Protein AF-A0A6I6WUD6-F1 (afdb_monomer)

Solvent-accessible surface area (backbone atoms only — not comparable to full-atom values): 6362 Å² total; per-residue (Å²): 134,77,87,55,80,60,67,68,72,32,74,69,41,49,51,52,50,51,50,49,50,53,52,49,49,54,50,52,51,53,53,48,51,52,50,51,52,51,52,51,50,28,53,52,38,40,52,49,37,55,52,49,34,56,78,68,68,38,72,66,55,70,67,57,49,50,55,51,70,70,54,76,54,50,69,59,42,48,52,34,41,60,32,54,77,73,40,82,44,59,63,53,35,61,60,90,67,87,69,76,76,80,83,74,75,81,84,127

Radius of gyration: 25.43 Å; Cα contacts (8 Å, |Δi|>4): 54; chains: 1; bounding box: 66×25×71 Å

Structure (mmCIF, N/CA/C/O backbone):
data_AF-A0A6I6WUD6-F1
#
_entry.id   AF-A0A6I6WUD6-F1
#
loop_
_atom_site.group_PDB
_atom_site.id
_atom_site.type_symbol
_atom_site.label_atom_id
_atom_site.label_alt_id
_atom_site.label_comp_id
_atom_site.label_asym_id
_atom_site.label_entity_id
_atom_site.label_seq_id
_atom_site.pdbx_PDB_ins_code
_atom_site.Cartn_x
_atom_site.Cartn_y
_atom_site.Cartn_z
_atom_site.occupancy
_atom_site.B_iso_or_equiv
_atom_site.auth_seq_id
_atom_site.auth_comp_id
_atom_site.auth_asym_id
_atom_site.auth_atom_id
_atom_site.pdbx_PDB_model_num
ATOM 1 N N . MET A 1 1 ? 51.509 6.221 -39.510 1.00 43.59 1 MET A N 1
ATOM 2 C CA . MET A 1 1 ? 50.225 6.449 -40.205 1.00 43.59 1 MET A CA 1
ATOM 3 C C . MET A 1 1 ? 49.118 6.022 -39.250 1.00 43.59 1 MET A C 1
ATOM 5 O O . MET A 1 1 ? 48.812 4.842 -39.176 1.00 43.59 1 MET A O 1
ATOM 9 N N . ALA A 1 2 ? 48.643 6.934 -38.399 1.00 49.09 2 ALA A N 1
ATOM 10 C CA . ALA A 1 2 ? 47.583 6.616 -37.442 1.00 49.09 2 ALA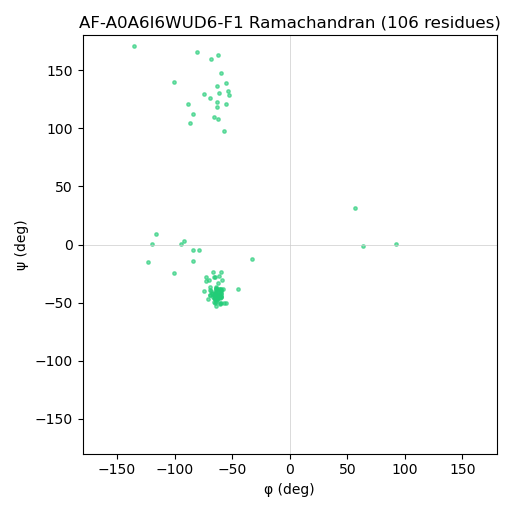 A CA 1
ATOM 11 C C . ALA A 1 2 ? 46.255 6.518 -38.211 1.00 49.09 2 ALA A C 1
ATOM 13 O O . ALA A 1 2 ? 45.976 7.437 -38.987 1.00 49.09 2 ALA A O 1
ATOM 14 N N . PRO A 1 3 ? 45.452 5.449 -38.059 1.00 51.06 3 PRO A N 1
ATOM 15 C CA . PRO A 1 3 ? 44.128 5.412 -38.658 1.00 51.06 3 PRO A CA 1
ATOM 16 C C . PRO A 1 3 ? 43.320 6.547 -38.030 1.00 51.06 3 PRO A C 1
ATOM 18 O O . PRO A 1 3 ? 43.017 6.543 -36.838 1.00 51.06 3 PRO A O 1
ATOM 21 N N . GLY A 1 4 ? 43.089 7.583 -38.833 1.00 50.56 4 GLY A N 1
ATOM 22 C CA . GLY A 1 4 ? 42.444 8.806 -38.399 1.00 50.56 4 GLY A CA 1
ATOM 23 C C . GLY A 1 4 ? 41.019 8.553 -37.921 1.00 50.56 4 GLY A C 1
ATOM 24 O O . GLY A 1 4 ? 40.390 7.548 -38.251 1.00 50.56 4 GLY A O 1
ATOM 25 N N . LEU A 1 5 ? 40.516 9.546 -37.193 1.00 53.69 5 LEU A N 1
ATOM 26 C CA . LEU A 1 5 ? 39.163 9.784 -36.671 1.00 53.69 5 LEU A CA 1
ATOM 27 C C . LEU A 1 5 ? 37.958 9.284 -37.517 1.00 53.69 5 LEU A C 1
ATOM 29 O O . LEU A 1 5 ? 36.832 9.255 -37.027 1.00 53.69 5 LEU A O 1
ATOM 33 N N . PHE A 1 6 ? 38.170 8.894 -38.775 1.00 47.94 6 PHE A N 1
ATOM 34 C CA . PHE A 1 6 ? 37.187 8.347 -39.710 1.00 47.94 6 PHE A CA 1
ATOM 35 C C . PHE A 1 6 ? 36.742 6.913 -39.391 1.00 47.94 6 PHE A C 1
ATOM 37 O O . PHE A 1 6 ? 35.585 6.588 -39.647 1.00 47.94 6 PHE A O 1
ATOM 44 N N . ALA A 1 7 ? 37.577 6.081 -38.753 1.00 52.38 7 ALA A N 1
ATOM 45 C CA . ALA A 1 7 ? 37.147 4.748 -38.297 1.00 52.38 7 ALA A CA 1
ATOM 46 C C . ALA A 1 7 ? 35.998 4.832 -37.268 1.00 52.38 7 ALA A C 1
ATOM 48 O O . ALA A 1 7 ? 35.142 3.955 -37.195 1.00 52.38 7 ALA A O 1
ATOM 49 N N . PHE A 1 8 ? 35.929 5.946 -36.531 1.00 49.84 8 PHE A N 1
ATOM 50 C CA . PHE A 1 8 ? 34.894 6.227 -35.538 1.00 49.84 8 PHE A CA 1
ATOM 51 C C . PHE A 1 8 ? 33.609 6.828 -36.145 1.00 49.84 8 PHE A C 1
ATOM 53 O O . PHE A 1 8 ? 32.631 7.031 -35.433 1.00 49.84 8 PHE A O 1
ATOM 60 N N . ARG A 1 9 ? 33.562 7.125 -37.451 1.00 55.66 9 ARG A N 1
ATOM 61 C CA . ARG A 1 9 ? 32.346 7.569 -38.174 1.00 55.66 9 ARG A CA 1
ATOM 62 C C . ARG A 1 9 ? 31.909 6.579 -39.262 1.00 55.66 9 ARG A C 1
ATOM 64 O O . ARG A 1 9 ? 31.031 6.907 -40.046 1.00 55.66 9 ARG A O 1
ATOM 71 N N . GLY A 1 10 ? 32.524 5.397 -39.321 1.00 62.03 10 GLY A N 1
ATOM 72 C CA . GLY A 1 10 ? 32.109 4.319 -40.217 1.00 62.03 10 GLY A CA 1
ATOM 73 C C . GLY A 1 10 ? 30.916 3.532 -39.669 1.00 62.03 10 GLY A C 1
ATOM 74 O O . GLY A 1 10 ? 30.624 3.587 -38.474 1.00 62.03 10 GLY A O 1
ATOM 75 N N . PHE A 1 11 ? 30.285 2.742 -40.539 1.00 65.62 11 PHE A N 1
ATOM 76 C CA . PHE A 1 11 ? 29.123 1.889 -40.248 1.00 65.62 11 PHE A CA 1
ATOM 77 C C . PHE A 1 11 ? 29.237 1.089 -38.935 1.00 65.62 11 PHE A C 1
ATOM 79 O O . PHE A 1 11 ? 28.275 0.986 -38.182 1.00 65.62 11 PHE A O 1
ATOM 86 N N . VAL A 1 12 ? 30.431 0.581 -38.606 1.00 72.50 12 VAL A N 1
ATOM 87 C CA . VAL A 1 12 ? 30.686 -0.153 -37.352 1.00 72.50 12 VAL A CA 1
ATOM 88 C C . VAL A 1 12 ? 30.500 0.742 -36.122 1.00 72.50 12 VAL A C 1
ATOM 90 O O . VAL A 1 12 ? 29.833 0.355 -35.166 1.00 72.50 12 VAL A O 1
ATOM 93 N N . ALA A 1 13 ? 31.045 1.960 -36.146 1.00 74.19 13 ALA A N 1
ATOM 94 C CA . ALA A 1 13 ? 30.910 2.909 -35.045 1.00 74.19 13 ALA A CA 1
ATOM 95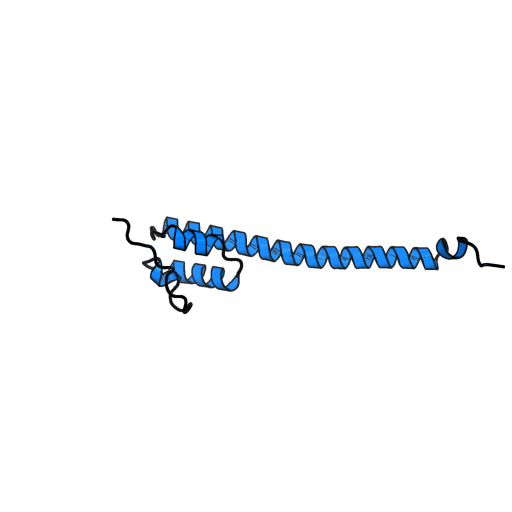 C C . ALA A 1 13 ? 29.476 3.453 -34.915 1.00 74.19 13 ALA A C 1
ATOM 97 O O . ALA A 1 13 ? 29.036 3.764 -33.811 1.00 74.19 13 ALA A O 1
ATOM 98 N N . GLU A 1 14 ? 28.740 3.551 -36.022 1.00 75.19 14 GLU A N 1
ATOM 99 C CA . GLU A 1 14 ? 27.321 3.919 -36.029 1.00 75.19 14 GLU A CA 1
ATOM 100 C C . GLU A 1 14 ? 26.443 2.799 -35.453 1.00 75.19 14 GLU A C 1
ATOM 102 O O . GLU A 1 14 ? 25.689 3.042 -34.511 1.00 75.19 14 GLU A O 1
ATOM 107 N N . GLY A 1 15 ? 26.655 1.548 -35.876 1.00 78.06 15 GLY A N 1
ATOM 108 C CA . GLY A 1 15 ? 25.974 0.380 -35.313 1.00 78.06 15 GLY A CA 1
ATOM 109 C C . GLY A 1 15 ? 26.203 0.209 -33.806 1.00 78.06 15 GLY A C 1
ATOM 110 O O . GLY A 1 15 ? 25.267 -0.102 -33.071 1.00 78.06 15 GLY A O 1
ATOM 111 N N . LEU A 1 16 ? 27.414 0.489 -33.310 1.00 81.56 16 LEU A N 1
ATOM 112 C CA . LEU A 1 16 ? 27.722 0.498 -31.872 1.00 81.56 16 LEU A CA 1
ATOM 113 C C . LEU A 1 16 ? 26.952 1.587 -31.103 1.00 81.56 16 LEU A C 1
ATOM 115 O O . LEU A 1 16 ? 26.485 1.339 -29.990 1.00 81.56 16 LEU A O 1
ATOM 119 N N . ARG A 1 17 ? 26.776 2.783 -31.681 1.00 82.31 17 ARG A N 1
ATOM 120 C CA . ARG A 1 17 ? 25.968 3.852 -31.063 1.00 82.31 17 ARG A CA 1
ATOM 12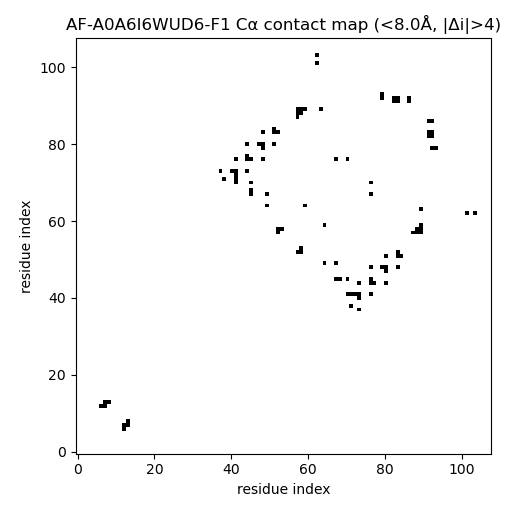1 C C . ARG A 1 17 ? 24.493 3.490 -31.031 1.00 82.31 17 ARG A C 1
ATOM 123 O O . ARG A 1 17 ? 23.823 3.791 -30.047 1.00 82.31 17 ARG A O 1
ATOM 130 N N . ASP A 1 18 ? 23.989 2.872 -32.088 1.00 84.94 18 ASP A N 1
ATOM 131 C CA . ASP A 1 18 ? 22.585 2.481 -32.199 1.00 84.94 18 ASP A CA 1
ATOM 132 C C . ASP A 1 18 ? 22.255 1.353 -31.221 1.00 84.94 18 ASP A C 1
ATOM 134 O O . ASP A 1 18 ? 21.272 1.442 -30.482 1.00 84.94 18 ASP A O 1
ATOM 138 N N . GLN A 1 19 ? 23.141 0.359 -31.113 1.00 81.94 19 GLN A N 1
ATOM 139 C CA . GLN A 1 19 ? 23.062 -0.675 -30.081 1.00 81.94 19 GLN A CA 1
ATOM 140 C C . GLN A 1 19 ? 23.126 -0.073 -28.675 1.00 81.94 19 GLN A C 1
ATOM 142 O O . GLN A 1 19 ? 22.309 -0.427 -27.828 1.00 81.94 19 GLN A O 1
ATOM 147 N N . GLY A 1 20 ? 24.039 0.871 -28.428 1.00 89.69 20 GLY A N 1
ATOM 148 C CA . GLY A 1 20 ? 24.135 1.569 -27.145 1.00 89.69 20 GLY A CA 1
ATOM 149 C C . GLY A 1 20 ? 22.851 2.320 -26.780 1.00 89.69 20 GLY A C 1
ATOM 150 O O . GLY A 1 20 ? 22.368 2.197 -25.655 1.00 89.69 20 GLY A O 1
ATOM 151 N N . ARG A 1 21 ? 22.243 3.036 -27.738 1.00 89.81 21 ARG A N 1
ATOM 152 C CA . ARG A 1 21 ? 20.953 3.715 -27.533 1.00 89.81 21 ARG A CA 1
ATOM 153 C C . ARG A 1 21 ? 19.834 2.721 -27.256 1.00 89.81 21 ARG A C 1
ATOM 155 O O . ARG A 1 21 ? 19.101 2.919 -26.296 1.00 89.81 21 ARG A O 1
ATOM 162 N N . SER A 1 22 ? 19.734 1.644 -28.036 1.00 88.38 22 SER A N 1
ATOM 163 C CA . SER A 1 22 ? 18.706 0.614 -27.847 1.00 88.38 22 SER A CA 1
ATOM 164 C C . SER A 1 22 ? 18.823 -0.074 -26.487 1.00 88.38 22 SER A C 1
ATOM 166 O O . SER A 1 22 ? 17.814 -0.279 -25.817 1.00 88.38 22 SER A O 1
ATOM 168 N N . GLN A 1 23 ? 20.041 -0.413 -26.058 1.00 89.56 23 GLN A N 1
ATOM 169 C CA . GLN A 1 23 ? 20.280 -1.017 -24.747 1.00 89.56 23 GLN A CA 1
ATOM 170 C C . GLN A 1 23 ? 19.978 -0.034 -23.613 1.00 89.56 23 GLN A C 1
ATOM 172 O O . GLN A 1 23 ? 19.368 -0.424 -22.620 1.00 89.56 23 GLN A O 1
ATOM 177 N N . GLY A 1 24 ? 20.368 1.236 -23.759 1.00 92.12 24 GLY A N 1
ATOM 178 C CA . GLY A 1 24 ? 20.042 2.286 -22.795 1.00 92.12 24 GLY A CA 1
ATOM 179 C C . GLY A 1 24 ? 18.534 2.496 -22.655 1.00 92.12 24 GLY A C 1
ATOM 180 O O . GLY A 1 24 ? 18.027 2.552 -21.539 1.00 92.12 24 GLY A O 1
ATOM 181 N N . TRP A 1 25 ? 17.808 2.523 -23.776 1.00 92.06 25 TRP A N 1
ATOM 182 C CA . TRP A 1 25 ? 16.348 2.632 -23.793 1.00 92.06 25 TRP A CA 1
ATOM 183 C C . TRP A 1 25 ? 15.677 1.430 -23.128 1.00 92.06 25 TRP A C 1
ATOM 185 O O . TRP A 1 25 ? 14.807 1.609 -22.284 1.00 92.06 25 TRP A O 1
ATOM 195 N N . ALA A 1 26 ? 16.112 0.209 -23.456 1.00 91.88 26 ALA A N 1
ATOM 196 C CA . ALA A 1 26 ? 15.559 -1.009 -22.870 1.00 91.88 26 ALA A CA 1
ATOM 197 C C . ALA A 1 26 ? 15.769 -1.066 -21.349 1.00 91.88 26 ALA A C 1
ATOM 199 O O . ALA A 1 26 ? 14.837 -1.392 -20.610 1.00 91.88 26 ALA A O 1
ATOM 200 N N . LYS A 1 27 ? 16.970 -0.710 -20.872 1.00 91.31 27 LYS A N 1
ATOM 201 C CA . LYS A 1 27 ? 17.275 -0.642 -19.436 1.00 91.31 27 LYS A CA 1
ATOM 202 C C . LYS A 1 27 ? 16.441 0.429 -18.740 1.00 91.31 27 LYS A C 1
ATOM 204 O O . LYS A 1 27 ? 15.714 0.100 -17.811 1.00 91.31 27 LYS A O 1
ATOM 209 N N . GLY A 1 28 ? 16.464 1.664 -19.245 1.00 93.25 28 GLY A N 1
ATOM 210 C CA . GLY A 1 28 ? 15.719 2.776 -18.651 1.00 93.25 28 GLY A CA 1
ATOM 211 C C . GLY A 1 28 ? 14.207 2.543 -18.637 1.00 93.25 28 GLY A C 1
ATOM 212 O O . GLY A 1 28 ? 13.549 2.842 -17.646 1.00 93.25 28 GLY A O 1
ATOM 213 N N . TRP A 1 29 ? 13.659 1.941 -19.697 1.00 93.50 29 TRP A N 1
ATOM 214 C CA . TRP A 1 29 ? 12.254 1.540 -19.741 1.00 93.50 29 TRP A CA 1
ATOM 215 C C . TRP A 1 29 ? 11.934 0.491 -18.676 1.00 93.50 29 TRP A C 1
ATOM 217 O O . TRP A 1 29 ? 10.965 0.640 -17.941 1.00 93.50 29 TRP A O 1
ATOM 227 N N . THR A 1 30 ? 12.752 -0.558 -18.566 1.00 93.88 30 THR A N 1
ATOM 228 C CA . THR A 1 30 ? 12.517 -1.652 -17.610 1.00 93.88 30 THR A CA 1
ATOM 229 C C . THR A 1 30 ? 12.622 -1.167 -16.165 1.00 93.88 30 THR A C 1
ATOM 231 O O . THR A 1 30 ? 11.744 -1.456 -15.352 1.00 93.88 30 THR A O 1
ATOM 234 N N . GLU A 1 31 ? 13.671 -0.409 -15.846 1.00 92.62 31 GLU A N 1
ATOM 235 C CA . GLU A 1 31 ? 13.905 0.152 -14.513 1.00 92.62 31 GLU A CA 1
ATOM 236 C C . GLU A 1 31 ? 12.807 1.154 -14.141 1.00 92.62 31 GLU A C 1
ATOM 238 O O . GLU A 1 31 ? 12.176 1.014 -13.094 1.00 92.62 31 GLU A O 1
ATOM 243 N N . GLY A 1 32 ? 12.505 2.103 -15.035 1.00 94.25 32 GLY A N 1
ATOM 244 C CA . GLY A 1 32 ? 11.473 3.115 -14.811 1.00 94.25 32 GLY A CA 1
ATOM 245 C C . GLY A 1 32 ? 10.070 2.522 -14.685 1.00 94.25 32 GLY A C 1
ATOM 246 O O . GLY A 1 32 ? 9.306 2.928 -13.811 1.00 94.25 32 GLY A O 1
ATOM 247 N N . TRP A 1 33 ? 9.735 1.523 -15.505 1.00 94.12 33 TRP A N 1
ATOM 248 C CA . TRP A 1 33 ? 8.452 0.827 -15.415 1.00 94.12 33 TRP A CA 1
ATOM 249 C C . TRP A 1 33 ? 8.318 0.050 -14.105 1.00 94.12 33 TRP A C 1
ATOM 251 O O . TRP A 1 33 ? 7.274 0.104 -13.458 1.00 94.12 33 TRP A O 1
ATOM 261 N N . THR A 1 34 ? 9.375 -0.653 -13.692 1.00 93.25 34 THR A N 1
ATOM 262 C CA . THR A 1 34 ? 9.367 -1.444 -12.454 1.00 93.25 34 THR A CA 1
ATOM 263 C C . THR A 1 34 ? 9.231 -0.549 -11.227 1.00 93.25 34 THR A C 1
ATOM 265 O O . THR A 1 34 ? 8.398 -0.829 -10.362 1.00 93.25 34 THR A O 1
ATOM 268 N N . GLU A 1 35 ? 10.003 0.538 -11.161 1.00 92.44 35 GLU A N 1
ATOM 269 C CA . GLU A 1 35 ? 9.936 1.475 -10.040 1.00 92.44 35 GLU A CA 1
ATOM 270 C C . GLU A 1 35 ? 8.586 2.193 -10.002 1.00 92.44 35 GLU A C 1
ATOM 272 O O . GLU A 1 35 ? 7.901 2.149 -8.981 1.00 92.44 35 GLU A O 1
ATOM 277 N N . GLY A 1 36 ? 8.135 2.745 -11.134 1.00 94.75 36 GLY A N 1
ATOM 278 C CA . GLY A 1 36 ? 6.846 3.433 -11.215 1.00 94.75 36 GLY A CA 1
ATOM 279 C C . GLY A 1 36 ? 5.664 2.524 -10.871 1.00 94.75 36 GLY A C 1
ATOM 280 O O . GLY A 1 36 ? 4.738 2.936 -10.172 1.00 94.75 36 GLY A O 1
ATOM 281 N N . TRP A 1 37 ? 5.708 1.254 -11.287 1.00 93.81 37 TRP A N 1
ATOM 282 C CA . TRP A 1 37 ? 4.698 0.267 -10.906 1.00 93.81 37 TRP A CA 1
ATOM 283 C C . TRP A 1 37 ? 4.707 -0.017 -9.401 1.00 93.81 37 TRP A C 1
ATOM 285 O O . TRP A 1 37 ? 3.648 -0.109 -8.773 1.00 93.81 37 TRP A O 1
ATOM 295 N N . ARG A 1 38 ? 5.896 -0.150 -8.802 1.00 93.50 38 ARG A N 1
ATOM 296 C CA . ARG A 1 38 ? 6.050 -0.393 -7.365 1.00 93.50 38 ARG A CA 1
ATOM 297 C C . ARG A 1 38 ? 5.541 0.788 -6.543 1.00 93.50 38 ARG A C 1
ATOM 299 O O . ARG A 1 38 ? 4.724 0.579 -5.645 1.00 93.50 38 ARG A O 1
ATOM 306 N N . GLU A 1 39 ? 5.980 2.001 -6.863 1.00 94.00 39 GLU A N 1
ATOM 307 C CA . GLU A 1 39 ? 5.549 3.231 -6.193 1.00 94.00 39 GLU A CA 1
ATOM 308 C C . GLU A 1 39 ? 4.040 3.441 -6.331 1.00 94.00 39 GLU A C 1
ATOM 310 O O . GLU A 1 39 ? 3.356 3.665 -5.330 1.00 94.00 39 GLU A O 1
ATOM 315 N N . GLY A 1 40 ? 3.498 3.271 -7.541 1.00 96.25 40 GLY A N 1
ATOM 316 C CA . GLY A 1 40 ? 2.063 3.377 -7.793 1.00 96.25 40 GLY A CA 1
ATOM 317 C C . GLY A 1 40 ? 1.252 2.366 -6.981 1.00 96.25 40 GLY A C 1
ATOM 318 O O . GLY A 1 40 ? 0.215 2.710 -6.412 1.00 96.25 40 GLY A O 1
ATOM 319 N N . ARG A 1 41 ? 1.748 1.130 -6.853 1.00 95.75 41 ARG A N 1
ATOM 320 C CA . ARG A 1 41 ? 1.092 0.090 -6.052 1.00 95.75 41 ARG A CA 1
ATOM 321 C C . ARG A 1 41 ? 1.122 0.400 -4.557 1.00 95.75 41 ARG A C 1
ATOM 323 O O . ARG A 1 41 ? 0.108 0.209 -3.890 1.00 95.75 41 ARG A O 1
ATOM 330 N N . VAL A 1 42 ? 2.250 0.878 -4.034 1.00 97.06 42 VAL A N 1
ATOM 331 C CA . VAL A 1 42 ? 2.365 1.318 -2.634 1.00 97.06 42 VAL A CA 1
ATOM 332 C C . VAL A 1 42 ? 1.399 2.468 -2.365 1.00 97.06 42 VAL A C 1
ATOM 334 O O . VAL A 1 42 ? 0.584 2.371 -1.452 1.00 97.06 42 VAL A O 1
ATOM 337 N N . TYR A 1 43 ? 1.427 3.509 -3.200 1.00 96.44 43 TYR A N 1
ATOM 338 C CA . TYR A 1 43 ? 0.539 4.663 -3.081 1.00 96.44 43 TYR A CA 1
ATOM 339 C C . TYR A 1 43 ? -0.938 4.247 -3.073 1.00 96.44 43 TYR A C 1
ATOM 341 O O . TYR A 1 43 ? -1.688 4.617 -2.166 1.00 96.44 43 TYR A O 1
ATOM 349 N N . ALA A 1 44 ? -1.348 3.423 -4.042 1.00 96.81 44 ALA A N 1
ATOM 350 C CA . ALA A 1 44 ? -2.725 2.959 -4.160 1.00 96.81 44 ALA A CA 1
ATOM 351 C C . ALA A 1 44 ? -3.176 2.155 -2.931 1.00 96.81 44 ALA A C 1
ATOM 353 O O . ALA A 1 44 ? -4.267 2.399 -2.413 1.00 96.81 44 ALA A O 1
ATOM 354 N N . LEU A 1 45 ? -2.347 1.228 -2.437 1.00 96.69 45 LEU A N 1
ATOM 355 C CA . LEU A 1 45 ? -2.675 0.417 -1.261 1.00 96.69 45 LEU A CA 1
ATOM 356 C C . LEU A 1 45 ? -2.748 1.261 0.013 1.00 96.69 45 LEU A C 1
ATOM 358 O O . LEU A 1 45 ? -3.714 1.135 0.759 1.00 96.69 45 LEU A O 1
ATOM 362 N N . THR A 1 46 ? -1.788 2.161 0.239 1.00 97.69 46 THR A N 1
ATOM 363 C CA . THR A 1 46 ? -1.791 3.077 1.389 1.00 97.69 46 THR A CA 1
ATOM 364 C C . THR A 1 46 ? -3.065 3.921 1.420 1.00 97.69 46 THR A C 1
ATOM 366 O O . THR A 1 46 ? -3.760 3.956 2.437 1.00 97.69 46 THR A O 1
ATOM 369 N N . HIS A 1 47 ? -3.417 4.565 0.303 1.00 96.94 47 HIS A N 1
ATOM 370 C CA . HIS A 1 47 ? -4.627 5.387 0.227 1.00 96.94 47 HIS A CA 1
ATOM 371 C C . HIS A 1 47 ? -5.907 4.562 0.382 1.00 96.94 47 HIS A C 1
ATOM 373 O O . HIS A 1 47 ? -6.820 4.980 1.097 1.00 96.94 47 HIS A O 1
ATOM 379 N N . THR A 1 48 ? -5.970 3.384 -0.243 1.00 96.62 48 THR A N 1
ATOM 380 C CA . THR A 1 48 ? -7.123 2.479 -0.132 1.00 96.62 48 THR A CA 1
ATOM 381 C C . THR A 1 48 ? -7.320 2.018 1.307 1.00 96.62 48 THR A C 1
ATOM 383 O O . THR A 1 48 ? -8.436 2.081 1.818 1.00 96.62 48 THR A O 1
ATOM 386 N N . LEU A 1 49 ? -6.245 1.613 1.984 1.00 96.50 49 LEU A N 1
ATOM 387 C CA . LEU A 1 49 ? -6.285 1.181 3.374 1.00 96.50 49 LEU A CA 1
ATOM 388 C C . LEU A 1 49 ? -6.775 2.302 4.296 1.00 96.50 49 LEU A C 1
ATOM 390 O O . LEU A 1 49 ? -7.714 2.098 5.061 1.00 96.50 49 LEU A O 1
ATOM 394 N N . LEU A 1 50 ? -6.192 3.500 4.199 1.00 95.75 50 LEU A N 1
ATOM 395 C CA . LEU A 1 50 ? -6.609 4.638 5.024 1.00 95.75 50 LEU A CA 1
ATOM 396 C C . LEU A 1 50 ? -8.081 4.999 4.789 1.00 95.75 50 LEU A C 1
ATOM 398 O O . LEU A 1 50 ? -8.824 5.219 5.747 1.00 95.75 50 LEU A O 1
ATOM 402 N N . ARG A 1 51 ? -8.525 4.992 3.526 1.00 96.31 51 ARG A N 1
ATOM 403 C CA . ARG A 1 51 ? -9.924 5.245 3.168 1.00 96.31 51 ARG A CA 1
ATOM 404 C C . ARG A 1 51 ? -10.862 4.171 3.717 1.00 96.31 51 ARG A C 1
ATOM 406 O O . ARG A 1 51 ? -11.945 4.489 4.200 1.00 96.31 51 ARG A O 1
ATOM 413 N N . LEU A 1 52 ? -10.460 2.905 3.655 1.00 95.56 52 LEU A N 1
ATOM 414 C CA . LEU A 1 52 ? -11.236 1.790 4.189 1.00 95.56 52 LEU A CA 1
ATOM 415 C C . LEU A 1 52 ? -11.404 1.907 5.709 1.00 95.56 52 LEU A C 1
ATOM 417 O O . LEU A 1 52 ? -12.517 1.760 6.209 1.00 95.56 52 LEU A O 1
ATOM 421 N N . LEU A 1 53 ? -10.332 2.221 6.438 1.00 95.31 53 LEU A N 1
ATOM 422 C CA . LEU A 1 53 ? -10.370 2.397 7.894 1.00 95.31 53 LEU A CA 1
ATOM 423 C C . LEU A 1 53 ? -11.251 3.584 8.308 1.00 95.31 53 LEU A C 1
ATOM 425 O O . LEU A 1 53 ? -12.023 3.470 9.262 1.00 95.31 53 LEU A O 1
ATOM 429 N N . GLU A 1 54 ? -11.212 4.681 7.545 1.00 94.38 54 GLU A N 1
ATOM 430 C CA . GLU A 1 54 ? -12.107 5.831 7.721 1.00 94.38 54 GLU A CA 1
ATOM 431 C C . GLU A 1 54 ? -13.584 5.426 7.565 1.00 94.38 54 GLU A C 1
ATOM 433 O O . GLU A 1 54 ? -14.403 5.698 8.448 1.00 94.38 54 GLU A O 1
ATOM 438 N N . LEU A 1 55 ? -13.928 4.722 6.479 1.00 95.00 55 LEU A N 1
ATOM 439 C CA . LEU A 1 55 ? -15.292 4.239 6.223 1.00 95.00 55 LEU A CA 1
ATOM 440 C C . LEU A 1 55 ? -15.770 3.253 7.295 1.00 95.00 55 LEU A C 1
ATOM 442 O O . LEU A 1 55 ? -16.948 3.236 7.652 1.00 95.00 55 LEU A O 1
ATOM 446 N N . ARG A 1 56 ? -14.845 2.460 7.837 1.00 93.62 56 ARG A N 1
ATOM 447 C CA . ARG A 1 56 ? -15.085 1.510 8.926 1.00 93.62 56 ARG A CA 1
ATOM 448 C C . ARG A 1 56 ? -15.141 2.152 10.305 1.00 93.62 56 ARG A C 1
ATOM 450 O O . ARG A 1 56 ? -15.437 1.446 11.264 1.00 93.62 56 ARG A O 1
ATOM 457 N N . ARG A 1 57 ? -14.885 3.461 10.408 1.00 94.44 57 ARG A N 1
ATOM 458 C CA . ARG A 1 57 ? -14.825 4.206 11.675 1.00 94.44 57 ARG A CA 1
ATOM 459 C C . ARG A 1 57 ? -13.811 3.619 12.662 1.00 94.44 57 ARG A C 1
ATOM 461 O O . ARG A 1 57 ? -13.994 3.723 13.871 1.00 94.44 57 ARG A O 1
ATOM 468 N N . ILE A 1 58 ? -12.732 3.030 12.149 1.00 93.19 58 ILE A N 1
ATOM 469 C CA . ILE A 1 58 ? -11.623 2.548 12.972 1.00 93.19 58 ILE A CA 1
ATOM 470 C C . ILE A 1 58 ? -10.702 3.737 13.232 1.00 93.19 58 ILE A C 1
ATOM 472 O O . ILE A 1 58 ? -10.077 4.269 12.314 1.00 93.19 58 ILE A O 1
ATOM 476 N N . ALA A 1 59 ? -10.646 4.175 14.489 1.00 89.88 59 ALA A N 1
ATOM 477 C CA . ALA A 1 59 ? -9.754 5.248 14.898 1.00 89.88 59 ALA A CA 1
ATOM 478 C C . ALA A 1 59 ? -8.298 4.769 14.840 1.00 89.88 59 ALA A C 1
ATOM 480 O O . ALA A 1 59 ? -7.945 3.756 15.440 1.00 89.88 59 ALA A O 1
ATOM 481 N N . LEU A 1 60 ? -7.464 5.518 14.123 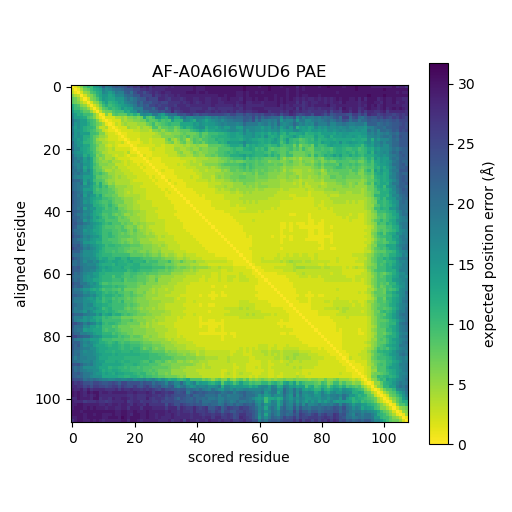1.00 91.62 60 LEU A N 1
ATOM 482 C CA . LEU A 1 60 ? -6.017 5.338 14.111 1.00 91.62 60 LEU A CA 1
ATOM 483 C C . LEU A 1 60 ? -5.369 6.373 15.022 1.00 91.62 60 LEU A C 1
ATOM 485 O O . LEU A 1 60 ? -5.760 7.543 14.998 1.00 91.62 60 LEU A O 1
ATOM 489 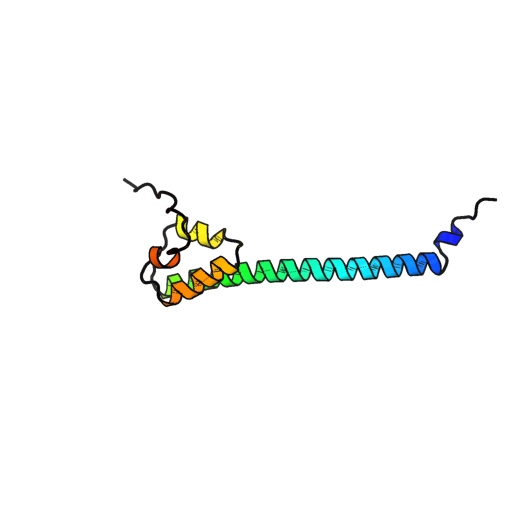N N . SER A 1 61 ? -4.352 5.955 15.775 1.00 91.88 61 SER A N 1
ATOM 490 C CA . SER A 1 61 ? -3.428 6.910 16.384 1.00 91.88 61 SER A CA 1
ATOM 491 C C . SER A 1 61 ? -2.594 7.596 15.296 1.00 91.88 61 SER A C 1
ATOM 493 O O . SER A 1 61 ? -2.456 7.072 14.185 1.00 91.88 61 SER A O 1
ATOM 495 N N . GLU A 1 62 ? -2.012 8.758 15.600 1.00 91.12 62 GLU A N 1
ATOM 496 C CA . GLU A 1 62 ? -1.134 9.438 14.637 1.00 91.12 62 GLU A CA 1
ATOM 497 C C . GLU A 1 62 ? 0.060 8.550 14.264 1.00 91.12 62 GLU A C 1
ATOM 499 O O . GLU A 1 62 ? 0.402 8.419 13.093 1.00 91.12 62 GLU A O 1
ATOM 504 N N . THR A 1 63 ? 0.602 7.812 15.233 1.00 90.19 63 THR A N 1
ATOM 505 C CA . THR A 1 63 ? 1.701 6.874 14.999 1.00 90.19 63 THR A CA 1
ATOM 506 C C . THR A 1 63 ? 1.309 5.714 14.077 1.00 90.19 63 THR A C 1
ATOM 508 O O . THR A 1 63 ? 2.102 5.305 13.230 1.00 90.19 63 THR A O 1
ATOM 511 N N . ASP A 1 64 ? 0.083 5.192 14.181 1.00 92.56 64 ASP A N 1
ATOM 512 C CA . ASP A 1 64 ? -0.400 4.148 13.266 1.00 92.56 64 ASP A CA 1
ATOM 513 C C . ASP A 1 64 ? -0.615 4.694 11.850 1.00 92.56 64 ASP A C 1
ATOM 515 O O . ASP A 1 64 ? -0.324 4.016 10.860 1.00 92.56 64 ASP A O 1
ATOM 519 N N . ARG A 1 65 ? -1.087 5.941 11.738 1.00 93.31 65 ARG A N 1
ATOM 520 C CA . ARG A 1 65 ? -1.235 6.627 10.451 1.00 93.31 65 ARG A CA 1
ATOM 521 C C . ARG A 1 65 ? 0.122 6.859 9.788 1.00 93.31 65 ARG A C 1
ATOM 523 O O . ARG A 1 65 ? 0.265 6.553 8.604 1.00 93.31 65 ARG A O 1
ATOM 530 N N . GLU A 1 66 ? 1.113 7.335 10.537 1.00 93.19 66 GLU A N 1
ATOM 531 C CA . GLU A 1 66 ? 2.497 7.490 10.073 1.00 93.19 66 GLU A CA 1
ATOM 532 C C . GLU A 1 66 ? 3.113 6.152 9.660 1.00 93.19 66 GLU A C 1
ATOM 534 O O . GLU A 1 66 ? 3.786 6.055 8.631 1.00 93.19 66 GLU A O 1
ATOM 539 N N . ARG A 1 67 ? 2.844 5.081 10.412 1.00 93.00 67 ARG A N 1
ATOM 540 C CA . ARG A 1 67 ? 3.308 3.732 10.074 1.00 93.00 67 ARG A CA 1
ATOM 541 C C . ARG A 1 67 ? 2.754 3.258 8.731 1.00 93.00 67 ARG A C 1
ATOM 543 O O . ARG A 1 67 ? 3.494 2.688 7.931 1.00 93.00 67 ARG A O 1
ATOM 550 N N . ILE A 1 68 ? 1.472 3.499 8.464 1.00 94.25 68 ILE A N 1
ATOM 551 C CA . ILE A 1 68 ? 0.841 3.141 7.187 1.00 94.25 68 ILE A CA 1
ATOM 552 C C . ILE A 1 68 ? 1.373 4.020 6.042 1.00 94.25 68 ILE A C 1
ATOM 554 O O . ILE A 1 68 ? 1.693 3.501 4.972 1.00 94.25 68 ILE A O 1
ATOM 558 N N . SER A 1 69 ? 1.510 5.333 6.249 1.00 94.44 69 SER A N 1
ATOM 559 C CA . SER A 1 69 ? 1.924 6.275 5.196 1.00 94.44 69 SER A CA 1
ATOM 560 C C . SER A 1 69 ? 3.408 6.167 4.816 1.00 94.44 69 SER A C 1
ATOM 562 O O . SER A 1 69 ? 3.778 6.365 3.653 1.00 94.44 69 SER A O 1
ATOM 564 N N . SER A 1 70 ? 4.268 5.805 5.769 1.00 94.56 70 SER A N 1
ATOM 565 C CA . SER A 1 70 ? 5.705 5.592 5.549 1.00 94.56 70 SER A CA 1
ATOM 566 C C . SER A 1 70 ? 6.043 4.196 5.016 1.00 94.56 70 SER A C 1
ATOM 568 O O . SER A 1 70 ? 7.144 3.991 4.500 1.00 94.56 70 SER A O 1
ATOM 570 N N . CYS A 1 71 ? 5.109 3.241 5.072 1.00 93.94 71 CYS A N 1
ATOM 571 C CA . CYS A 1 71 ? 5.339 1.888 4.582 1.00 93.94 71 CYS A CA 1
ATOM 572 C C . CYS A 1 71 ? 5.606 1.879 3.065 1.00 93.94 71 CYS A C 1
ATOM 574 O O . CYS A 1 71 ? 4.939 2.564 2.285 1.00 93.94 71 CYS A O 1
ATOM 576 N N . ARG A 1 72 ? 6.606 1.099 2.641 1.00 94.38 72 ARG A N 1
ATOM 577 C CA . ARG A 1 72 ? 6.962 0.868 1.227 1.00 94.38 72 ARG A CA 1
ATOM 578 C C . ARG A 1 72 ? 6.870 -0.605 0.825 1.00 94.38 72 ARG A C 1
ATOM 580 O O . ARG A 1 72 ? 7.128 -0.948 -0.325 1.00 94.38 72 ARG A O 1
ATOM 587 N N . ASP A 1 73 ? 6.487 -1.471 1.759 1.00 93.69 73 ASP A N 1
ATOM 588 C CA . ASP A 1 73 ? 6.267 -2.889 1.503 1.00 93.69 73 ASP A CA 1
ATOM 589 C C . ASP A 1 73 ? 4.825 -3.100 1.023 1.00 93.69 73 ASP A C 1
ATOM 591 O O . ASP A 1 73 ? 3.863 -3.061 1.795 1.00 93.69 73 ASP A O 1
ATOM 595 N N . CYS A 1 74 ? 4.676 -3.329 -0.280 1.00 93.19 74 CYS A N 1
ATOM 596 C CA . CYS A 1 74 ? 3.377 -3.552 -0.903 1.00 93.19 74 CYS A CA 1
ATOM 597 C C . CYS A 1 74 ? 2.697 -4.849 -0.436 1.00 93.19 74 CYS A C 1
ATOM 599 O O . CYS A 1 74 ? 1.469 -4.912 -0.421 1.00 93.19 74 CYS A O 1
ATOM 601 N N . VAL A 1 75 ? 3.456 -5.870 -0.028 1.00 92.56 75 VAL A N 1
ATOM 602 C CA . VAL A 1 75 ? 2.905 -7.136 0.477 1.00 92.56 75 VAL A CA 1
ATOM 603 C C . VAL A 1 75 ? 2.356 -6.937 1.884 1.00 92.56 7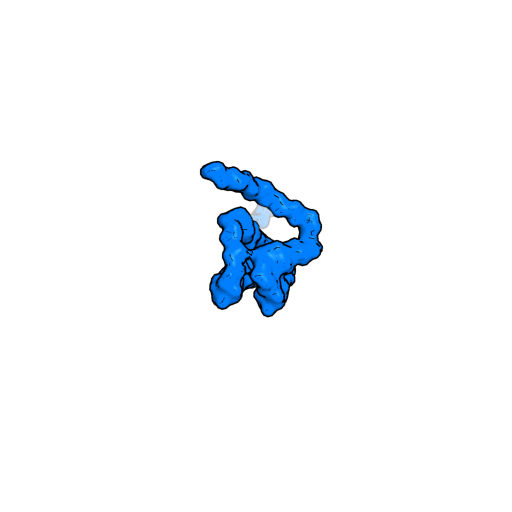5 VAL A C 1
ATOM 605 O O . VAL A 1 75 ? 1.288 -7.448 2.220 1.00 92.56 75 VAL A O 1
ATOM 608 N N . LEU A 1 76 ? 3.055 -6.166 2.716 1.00 94.00 76 LEU A N 1
ATOM 609 C CA . LEU A 1 76 ? 2.561 -5.790 4.037 1.00 94.00 76 LEU A CA 1
ATOM 610 C C . LEU A 1 76 ? 1.310 -4.904 3.946 1.00 94.00 76 LEU A C 1
ATOM 612 O O . LEU A 1 76 ? 0.308 -5.215 4.588 1.00 94.00 76 LEU A O 1
ATOM 616 N N . LEU A 1 77 ? 1.323 -3.877 3.091 1.00 95.75 77 LEU A N 1
ATOM 617 C CA . LEU A 1 77 ? 0.160 -3.013 2.862 1.00 95.75 77 LEU A CA 1
ATOM 618 C C . LEU A 1 77 ? -1.057 -3.789 2.338 1.00 95.75 77 LEU A C 1
ATOM 620 O O . LEU A 1 77 ? -2.181 -3.535 2.772 1.00 95.75 77 LEU A O 1
ATOM 624 N N . ALA A 1 78 ? -0.851 -4.760 1.443 1.00 94.44 78 ALA A N 1
ATOM 625 C CA . ALA A 1 78 ? -1.924 -5.632 0.967 1.00 94.44 78 ALA A CA 1
ATOM 626 C C . ALA A 1 78 ? -2.518 -6.472 2.108 1.00 94.44 78 ALA A C 1
ATOM 628 O O . ALA A 1 78 ? -3.731 -6.471 2.293 1.00 94.44 78 ALA A O 1
ATOM 629 N N . ARG A 1 79 ? -1.676 -7.092 2.948 1.00 94.62 79 ARG A N 1
ATOM 630 C CA . ARG A 1 79 ? -2.143 -7.853 4.121 1.00 94.62 79 ARG A CA 1
ATOM 631 C C . ARG A 1 79 ? -2.941 -6.994 5.098 1.00 94.62 79 ARG A C 1
ATOM 633 O O . ARG A 1 79 ? -3.964 -7.443 5.608 1.00 94.62 79 ARG A O 1
ATOM 640 N N . TRP A 1 80 ? -2.498 -5.766 5.362 1.00 95.62 80 TRP A N 1
ATOM 641 C CA . TRP A 1 80 ? -3.269 -4.826 6.178 1.00 95.62 80 TRP A CA 1
ATOM 642 C C . TRP A 1 80 ? -4.598 -4.469 5.521 1.00 95.62 80 TRP A C 1
ATOM 644 O O . TRP A 1 80 ? -5.618 -4.435 6.199 1.00 95.62 80 TRP A O 1
ATOM 654 N N . THR A 1 81 ? -4.616 -4.274 4.204 1.00 94.88 81 THR A N 1
ATOM 655 C CA . THR A 1 81 ? -5.857 -4.022 3.457 1.00 94.88 81 THR A CA 1
ATOM 656 C C . THR A 1 81 ? -6.845 -5.178 3.612 1.00 94.88 81 THR A C 1
ATOM 658 O O . THR A 1 81 ? -8.004 -4.937 3.942 1.00 94.88 81 THR A O 1
ATOM 661 N N . ASP A 1 82 ? -6.386 -6.424 3.484 1.00 93.94 82 ASP A N 1
ATOM 662 C CA . ASP A 1 82 ? -7.231 -7.607 3.675 1.00 93.94 82 ASP A CA 1
ATOM 663 C C . ASP A 1 82 ? -7.756 -7.700 5.116 1.00 93.94 82 ASP A C 1
ATOM 665 O O . ASP A 1 82 ? -8.948 -7.915 5.341 1.00 93.94 82 ASP A O 1
ATOM 669 N N . ARG A 1 83 ? -6.894 -7.469 6.116 1.00 93.25 83 ARG A N 1
ATOM 670 C CA . ARG A 1 83 ? -7.292 -7.478 7.535 1.00 93.25 83 ARG A CA 1
ATOM 671 C C . ARG A 1 83 ? -8.280 -6.366 7.870 1.00 93.25 83 ARG A C 1
ATOM 673 O O . ARG A 1 83 ? -9.199 -6.594 8.654 1.00 93.25 83 ARG A O 1
ATOM 680 N N . ALA A 1 84 ? -8.145 -5.186 7.267 1.00 94.00 84 ALA A N 1
ATOM 681 C CA . ALA A 1 84 ? -9.051 -4.059 7.487 1.00 94.00 84 ALA A CA 1
ATOM 682 C C . ALA A 1 84 ? -10.511 -4.385 7.116 1.00 94.00 84 ALA A C 1
ATOM 684 O O . ALA A 1 84 ? -11.437 -3.789 7.671 1.00 94.00 84 ALA A O 1
ATOM 685 N N . LEU A 1 85 ? -10.741 -5.369 6.237 1.00 91.19 85 LEU A N 1
ATOM 686 C CA . LEU A 1 85 ? -12.083 -5.842 5.883 1.00 91.19 85 LEU A CA 1
ATOM 687 C C . LEU A 1 85 ? -12.801 -6.541 7.045 1.00 91.19 85 LEU A C 1
ATOM 689 O O . LEU A 1 85 ? -14.031 -6.568 7.076 1.00 91.19 85 LEU A O 1
ATOM 693 N N . THR A 1 86 ? -12.085 -7.084 8.026 1.00 90.56 86 THR A N 1
ATOM 694 C CA . THR A 1 86 ? -12.679 -7.806 9.167 1.00 90.56 86 THR A CA 1
ATOM 695 C C . THR A 1 86 ? -12.289 -7.219 10.519 1.00 90.56 86 THR A C 1
ATOM 697 O O . THR A 1 86 ? -12.956 -7.506 11.510 1.00 90.56 86 THR A O 1
ATOM 700 N N . ALA A 1 87 ? -11.262 -6.370 10.562 1.00 91.06 87 ALA A N 1
ATOM 701 C CA . ALA A 1 87 ? -10.796 -5.688 11.761 1.00 91.06 87 ALA A CA 1
ATOM 702 C C . ALA A 1 87 ? -11.919 -4.886 12.432 1.00 91.06 87 ALA A C 1
ATOM 704 O O . ALA A 1 87 ? -12.723 -4.222 11.765 1.00 91.06 87 ALA A O 1
ATOM 705 N N . ARG A 1 88 ? -11.966 -4.941 13.764 1.00 88.81 88 ARG A N 1
ATOM 706 C CA . ARG A 1 88 ? -12.829 -4.082 14.587 1.00 88.81 88 ARG A CA 1
ATOM 707 C C . ARG A 1 88 ? -12.044 -2.929 15.193 1.00 88.81 88 ARG A C 1
ATOM 709 O O . ARG A 1 88 ? -12.635 -1.893 15.482 1.00 88.81 88 ARG A O 1
ATOM 716 N N . THR A 1 89 ? -10.735 -3.094 15.356 1.00 88.94 89 THR A N 1
ATOM 717 C CA . THR A 1 89 ? -9.851 -2.070 15.913 1.00 88.94 89 THR A CA 1
ATOM 718 C C . THR A 1 89 ? -8.560 -1.923 15.104 1.00 88.94 89 THR A C 1
ATOM 720 O O . THR A 1 89 ? -8.275 -2.715 14.203 1.00 88.94 89 THR A O 1
ATOM 723 N N . ALA A 1 90 ? -7.765 -0.895 15.416 1.00 88.88 90 ALA A N 1
ATOM 724 C CA . ALA A 1 90 ? -6.453 -0.696 14.801 1.00 88.88 90 ALA A CA 1
ATOM 725 C C . ALA A 1 90 ? -5.467 -1.820 15.171 1.00 88.88 90 ALA A C 1
ATOM 727 O O . ALA A 1 90 ? -4.580 -2.159 14.399 1.00 88.88 90 ALA A O 1
ATOM 728 N N . GLU A 1 91 ? -5.629 -2.454 16.328 1.00 87.00 91 GLU A N 1
ATOM 729 C CA . GLU A 1 91 ? -4.781 -3.564 16.764 1.00 87.00 91 GLU A CA 1
ATOM 730 C C . GLU A 1 91 ? -5.007 -4.822 15.927 1.00 87.00 91 GLU A C 1
ATOM 732 O O . GLU A 1 91 ? -4.045 -5.506 15.569 1.00 87.00 91 GLU A O 1
ATOM 737 N N . ASP A 1 92 ? -6.260 -5.101 15.561 1.00 88.88 92 ASP A N 1
ATOM 738 C CA . ASP A 1 92 ? -6.606 -6.221 14.680 1.00 88.88 92 ASP A CA 1
ATOM 739 C C . ASP A 1 92 ? -5.901 -6.093 13.316 1.00 88.88 92 ASP A C 1
ATOM 741 O O . ASP A 1 92 ? -5.537 -7.094 12.697 1.00 88.88 92 ASP A O 1
ATOM 745 N N . LEU A 1 93 ? -5.655 -4.857 12.862 1.00 89.62 93 LEU A N 1
ATOM 746 C CA . LEU A 1 93 ? -4.977 -4.564 11.598 1.00 89.62 93 LEU A CA 1
ATOM 747 C C . LEU A 1 93 ? -3.517 -5.041 11.592 1.00 89.62 93 LEU A C 1
ATOM 749 O O . LEU A 1 93 ? -3.053 -5.663 10.631 1.00 89.62 93 LEU A O 1
ATOM 753 N N . PHE A 1 94 ? -2.799 -4.757 12.679 1.00 87.62 94 PHE A N 1
ATOM 754 C CA . PHE A 1 94 ? -1.363 -5.029 12.820 1.00 87.62 94 PHE A CA 1
ATOM 755 C C . PHE A 1 94 ? -1.062 -6.372 13.502 1.00 87.62 94 PHE A C 1
ATOM 757 O O . PHE A 1 94 ? 0.099 -6.737 13.713 1.00 87.62 94 PHE A O 1
ATOM 764 N N . SER A 1 95 ? -2.104 -7.117 13.870 1.00 80.44 95 SER A N 1
ATOM 765 C CA . SER A 1 95 ? -1.977 -8.412 14.528 1.00 80.44 95 SER A CA 1
ATOM 766 C C . SER A 1 95 ? -1.246 -9.421 13.635 1.00 80.44 95 SER A C 1
ATOM 768 O O . SER A 1 95 ? -1.582 -9.606 12.467 1.00 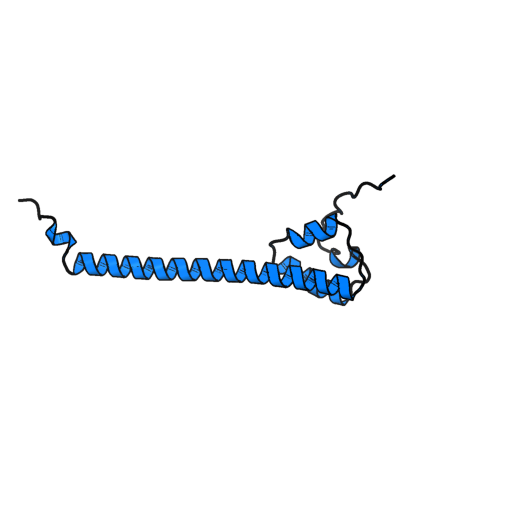80.44 95 SER A O 1
ATOM 770 N N . GLY A 1 96 ? -0.236 -10.093 14.195 1.00 69.88 96 GLY A N 1
ATOM 771 C CA . GLY A 1 96 ? 0.582 -11.092 13.492 1.00 69.88 96 GLY A CA 1
ATOM 772 C C . GLY A 1 96 ? 1.858 -10.556 12.833 1.00 69.88 96 GLY A C 1
ATOM 773 O O . GLY A 1 96 ? 2.608 -11.348 12.271 1.00 69.88 96 GLY A O 1
ATOM 774 N N . ASP A 1 97 ? 2.149 -9.254 12.938 1.00 60.91 97 ASP A N 1
ATOM 775 C CA . ASP A 1 97 ? 3.373 -8.667 12.367 1.00 60.91 97 ASP A CA 1
ATOM 776 C C . ASP A 1 97 ? 4.555 -8.629 13.356 1.00 60.91 97 ASP A C 1
ATOM 778 O O . ASP A 1 97 ? 5.610 -8.090 13.033 1.00 60.91 97 ASP A O 1
ATOM 782 N N . GLY A 1 98 ? 4.388 -9.165 14.575 1.00 51.03 98 GLY A N 1
ATOM 783 C CA . GLY A 1 98 ? 5.446 -9.309 15.593 1.00 51.03 98 GLY A CA 1
ATOM 784 C C . GLY A 1 98 ? 6.052 -8.004 16.134 1.00 51.03 98 GLY A C 1
ATOM 785 O O . GLY A 1 98 ? 6.917 -8.051 17.003 1.00 51.03 98 GLY A O 1
ATOM 786 N N . LEU A 1 99 ? 5.612 -6.843 15.645 1.00 49.59 99 LEU A N 1
ATOM 787 C CA . LEU A 1 99 ? 6.134 -5.538 16.037 1.00 49.59 99 LEU A CA 1
ATOM 788 C C . LEU A 1 99 ? 5.374 -4.996 17.260 1.00 49.59 99 LEU A C 1
ATOM 790 O O . LEU A 1 99 ? 4.155 -4.809 17.165 1.00 49.59 99 LEU A O 1
ATOM 794 N N . PRO A 1 100 ? 6.058 -4.717 18.389 1.00 46.72 100 PRO A N 1
ATOM 795 C CA . PRO A 1 100 ? 5.441 -4.024 19.513 1.00 46.72 100 PRO A CA 1
ATOM 796 C C . PRO A 1 100 ? 4.942 -2.653 19.052 1.00 46.72 100 PRO A C 1
ATOM 798 O O . PRO A 1 100 ? 5.545 -2.033 18.169 1.00 46.72 100 PRO A O 1
ATOM 801 N N . ARG A 1 101 ? 3.836 -2.170 19.637 1.00 50.41 101 ARG A N 1
ATOM 802 C CA . ARG A 1 101 ? 3.402 -0.791 19.389 1.00 50.41 101 ARG A CA 1
ATOM 803 C C . ARG A 1 101 ? 4.581 0.143 19.687 1.00 50.41 101 ARG A C 1
ATOM 805 O O . ARG A 1 101 ? 5.164 0.003 20.766 1.00 50.41 101 ARG A O 1
ATOM 812 N N . PRO A 1 102 ? 4.925 1.098 18.806 1.00 54.84 102 PRO A N 1
ATOM 813 C CA . PRO A 1 102 ? 5.712 2.239 19.246 1.00 54.84 102 PRO A CA 1
ATOM 814 C C . PRO A 1 102 ? 4.939 2.872 20.405 1.00 54.84 102 PRO A C 1
ATOM 816 O O . PRO A 1 102 ? 3.749 3.160 20.280 1.00 54.84 102 PRO A O 1
ATOM 819 N N . SER A 1 103 ? 5.575 2.944 21.571 1.00 48.78 103 SER A N 1
ATOM 820 C CA . SER A 1 103 ? 4.969 3.415 22.810 1.00 48.78 103 SER A CA 1
ATOM 821 C C . SER A 1 103 ? 4.436 4.832 22.614 1.00 48.78 103 SER A C 1
ATOM 823 O O . SER A 1 103 ? 5.191 5.798 22.689 1.00 48.78 103 SER A O 1
ATOM 825 N N . GLY A 1 104 ?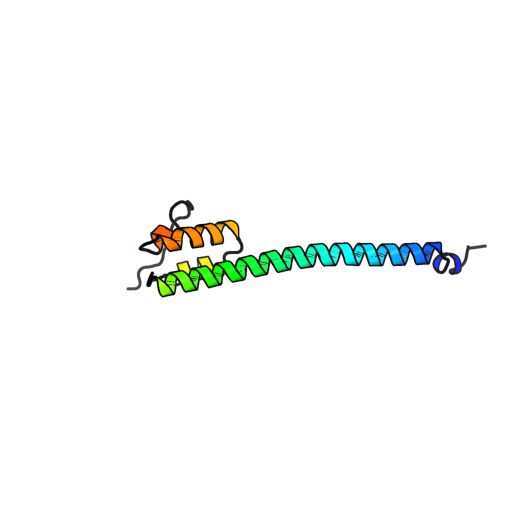 3.137 4.950 22.347 1.00 46.69 104 GLY A N 1
ATOM 826 C CA . GLY A 1 104 ? 2.420 6.204 22.481 1.00 46.69 104 GLY A CA 1
ATOM 827 C C . GLY A 1 104 ? 2.410 6.557 23.959 1.00 46.69 104 GLY A C 1
ATOM 828 O O . GLY A 1 104 ? 1.784 5.864 24.760 1.00 46.69 104 GLY A O 1
ATOM 829 N N . THR A 1 105 ? 3.159 7.589 24.330 1.00 40.53 105 THR A N 1
ATOM 830 C CA . THR A 1 105 ? 3.094 8.199 25.656 1.00 40.53 105 THR A CA 1
ATOM 831 C C . THR A 1 105 ? 1.631 8.552 25.950 1.00 40.53 105 THR A C 1
ATOM 833 O O . THR A 1 105 ? 1.005 9.196 25.103 1.00 40.53 105 THR A O 1
ATOM 836 N N . PRO A 1 106 ? 1.047 8.154 27.095 1.00 42.59 106 PRO A N 1
AT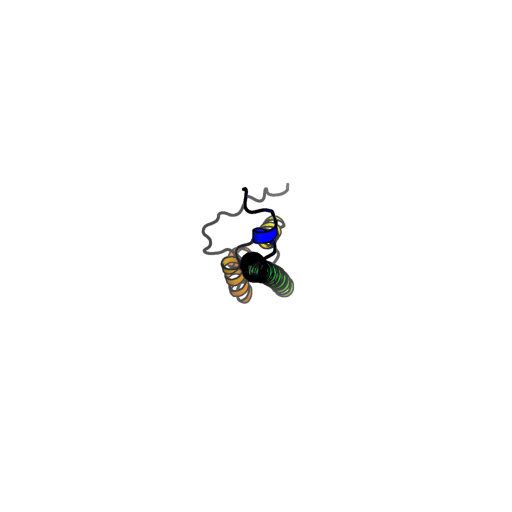OM 837 C CA . PRO A 1 106 ? -0.253 8.682 27.480 1.00 42.59 106 PRO A CA 1
ATOM 838 C C . PRO A 1 106 ? -0.100 10.191 27.689 1.00 42.59 106 PRO A C 1
ATOM 840 O O . PRO A 1 106 ? 0.753 10.632 28.459 1.00 42.59 106 PRO A O 1
ATOM 843 N N . ALA A 1 107 ? -0.885 10.975 26.953 1.00 42.56 107 ALA A N 1
ATOM 844 C CA . ALA A 1 107 ? -1.046 12.392 27.230 1.00 42.56 107 ALA A CA 1
ATOM 845 C C . ALA A 1 107 ? -1.685 12.533 28.621 1.00 42.56 107 ALA A C 1
ATOM 847 O O . ALA A 1 107 ? -2.779 12.009 28.846 1.00 42.56 107 ALA A O 1
ATOM 848 N N . SER A 1 108 ? -0.955 13.175 29.537 1.00 42.25 108 SER A N 1
ATOM 849 C CA . SER A 1 108 ? -1.496 13.745 30.776 1.00 42.25 108 SER A CA 1
ATOM 850 C C . SER A 1 108 ? -2.399 14.936 30.482 1.00 42.25 108 SER A C 1
ATOM 852 O O . SER A 1 108 ? -2.117 15.649 29.491 1.00 42.25 108 SER A O 1
#

Mean predicted aligned error: 10.23 Å

pLDDT: mean 82.67, std 17.77, range [40.53, 97.69]

Secondary structure (DSSP, 8-state):
----TTGGGSHHHHHHHHHHHHHHHHHHHHHHHHHHHHHHHHHHHHHHHHHHHHHTT-PPPHHHHHHHHH---HHHHHHHHHHHTT-SSHHHHHTTS-PPPP--PPP-

Sequence (108 aa):
MAPGLFAFRGFVAEGLRDQGRSQGWAKGWTEGWTEGWREGRVYALTHTLLRLLELRRIALSETDRERISSCRDCVLLARWTDRALTARTAEDLFSGDGLPRPSGTPAS

Foldseek 3Di:
DPPDPVVCVDPVVVVVVVVVVVVVCVVCCVVVVVVVVLVVLLVVLLVLLVVLCVVLVADDDPQLNCVSVVDSDSVLSVQLNVQSVPDPYSCSSCPPVPDDPPDDDPDD